Protein AF-A0A536YG59-F1 (afdb_monomer)

Nearest PDB structures (foldseek):
  2y84-assembly3_C  TM=4.758E-01  e=6.726E+00  Burkholderia sp. DNT
  5l9p-assembly2_B  TM=3.381E-01  e=6.726E+00  Agrobacterium tumefaciens str. B6

pLDDT: mean 89.94, std 10.47, range [50.78, 97.94]

Secondary structure (DSSP, 8-state):
-PPPPP-EEEE---GGGGGHHHHHHHHHHHTT---SEEEE-THHHHHHHHHHTT-HHHHHHHHHT--HHHHHTT--

Sequence (76 aa):
MPRKPKIGFVLGAGSARGWAHIGVLRALTEAGIKPDLIAGCSVGAFVGAAFSAGRLDQLEAWALSLDWKRVLKLAD

Radius of gyration: 14.24 Å; Cα contacts (8 Å, |Δi|>4): 76; chains: 1; bounding box: 31×24×48 Å

Mean predicted aligned error: 5.05 Å

Solvent-accessible surface area (backbone atoms only — not comparable to full-atom values): 4541 Å² total; per-residue (Å²): 130,86,78,79,85,82,38,73,44,77,32,59,62,47,66,84,66,20,60,55,54,58,58,54,54,49,55,35,46,76,72,69,53,67,64,80,43,74,48,46,35,70,47,12,28,54,52,47,51,30,50,75,68,74,37,47,70,62,50,49,57,51,59,74,65,62,44,72,75,56,56,58,70,71,66,120

Foldseek 3Di:
DDDDDAAEAEQEDDVLCSLCVLVVLVVCVVVVNDHPYYHYDDSSNVCSVCVVVVNSVVVNVVSVVDDPVNVVVVPD

Structure (mmCIF, N/CA/C/O backbone):
data_AF-A0A536YG59-F1
#
_entry.id   AF-A0A536YG59-F1
#
loop_
_atom_site.group_PDB
_atom_site.id
_atom_site.type_symbol
_atom_site.label_atom_id
_atom_site.label_alt_id
_atom_site.label_comp_id
_atom_site.label_asym_id
_atom_site.label_entity_id
_atom_site.label_seq_id
_atom_site.pdbx_PDB_ins_code
_atom_site.Cartn_x
_atom_site.Cartn_y
_atom_site.Cartn_z
_atom_site.occupancy
_atom_site.B_iso_or_equiv
_atom_site.auth_seq_id
_atom_site.auth_comp_id
_atom_site.auth_asym_id
_atom_site.auth_atom_id
_atom_site.pdbx_PDB_model_num
ATOM 1 N N . MET A 1 1 ? -19.794 3.914 27.157 1.00 61.75 1 MET A N 1
ATOM 2 C CA . MET A 1 1 ? -19.288 2.833 26.280 1.00 61.75 1 MET A CA 1
ATOM 3 C C . MET A 1 1 ? -17.837 3.137 25.938 1.00 61.75 1 MET A C 1
ATOM 5 O O . MET A 1 1 ? -17.567 4.295 25.625 1.00 61.75 1 MET A O 1
ATOM 9 N N . PRO A 1 2 ? -16.902 2.178 26.039 1.00 72.81 2 PRO A N 1
ATOM 10 C CA . PRO A 1 2 ? -15.528 2.401 25.599 1.00 72.81 2 PRO A CA 1
ATOM 11 C C . PRO A 1 2 ? -15.512 2.723 24.098 1.00 72.81 2 PRO A C 1
ATOM 13 O O . PRO A 1 2 ? -16.261 2.135 23.316 1.00 72.81 2 PRO A O 1
ATOM 16 N N . ARG A 1 3 ? -14.705 3.709 23.698 1.00 83.06 3 ARG A N 1
ATOM 17 C CA . ARG A 1 3 ? -14.587 4.128 22.296 1.00 83.06 3 ARG A CA 1
ATOM 18 C C . ARG A 1 3 ? -13.931 3.003 21.491 1.00 83.06 3 ARG A C 1
ATOM 20 O O . ARG A 1 3 ? -12.904 2.480 21.917 1.00 83.06 3 ARG A O 1
ATOM 27 N N . LYS A 1 4 ? -14.493 2.658 20.327 1.00 85.81 4 LYS A N 1
ATOM 28 C CA . LYS A 1 4 ? -13.848 1.722 19.395 1.00 85.81 4 LYS A CA 1
ATOM 29 C C . LYS A 1 4 ? -12.466 2.283 19.003 1.00 85.81 4 LYS A C 1
ATOM 31 O O . LYS A 1 4 ? -12.405 3.467 18.651 1.00 85.81 4 LYS A O 1
ATOM 36 N N . PRO A 1 5 ? -11.380 1.490 19.072 1.00 89.94 5 PRO A N 1
ATOM 37 C CA . PRO A 1 5 ? -10.065 1.931 18.623 1.00 89.94 5 PRO A CA 1
ATOM 38 C C . PRO A 1 5 ? -10.113 2.323 17.147 1.00 89.94 5 PRO A C 1
ATOM 40 O O . PRO A 1 5 ? -10.733 1.618 16.350 1.00 89.94 5 PRO A O 1
ATOM 43 N N . LYS A 1 6 ? -9.463 3.437 16.802 1.00 95.25 6 LYS A N 1
ATOM 44 C CA . LYS A 1 6 ? -9.264 3.821 15.404 1.00 95.25 6 LYS A CA 1
ATOM 45 C C . LYS A 1 6 ? -8.010 3.155 14.855 1.00 95.25 6 LYS A C 1
ATOM 47 O O . LYS A 1 6 ? -7.003 3.090 15.559 1.00 95.25 6 LYS A O 1
ATOM 52 N N . ILE A 1 7 ? -8.062 2.707 13.609 1.00 95.69 7 ILE A N 1
ATOM 53 C CA . ILE A 1 7 ? -6.950 2.043 12.924 1.00 95.69 7 ILE A CA 1
ATOM 54 C C . ILE A 1 7 ? -6.415 2.970 11.835 1.00 95.69 7 ILE A C 1
ATOM 56 O O . ILE A 1 7 ? -7.171 3.477 11.011 1.00 95.69 7 ILE A O 1
ATOM 60 N N . GLY A 1 8 ? -5.104 3.204 11.827 1.00 96.69 8 GLY A N 1
ATOM 61 C CA . GLY A 1 8 ? -4.427 3.977 10.788 1.00 96.69 8 GLY A CA 1
ATOM 62 C C . GLY A 1 8 ? -3.492 3.095 9.971 1.00 96.69 8 GLY A C 1
ATOM 63 O O . GLY A 1 8 ? -2.717 2.336 10.550 1.00 96.69 8 GLY A O 1
ATOM 64 N N . PHE A 1 9 ? -3.531 3.207 8.644 1.00 97.69 9 PHE A N 1
ATOM 65 C CA . PHE A 1 9 ? -2.527 2.601 7.764 1.00 97.69 9 PHE A CA 1
ATOM 66 C C . PHE A 1 9 ? -1.498 3.650 7.342 1.00 97.69 9 PHE A C 1
ATOM 68 O O . PHE A 1 9 ? -1.860 4.736 6.889 1.00 97.69 9 PHE A O 1
ATOM 75 N N . VAL A 1 10 ? -0.210 3.324 7.485 1.00 97.25 10 VAL A N 1
ATOM 76 C CA . VAL A 1 10 ? 0.908 4.209 7.129 1.00 97.25 10 VAL A CA 1
ATOM 77 C C . VAL A 1 10 ? 1.773 3.520 6.077 1.00 97.25 10 VAL A C 1
ATOM 79 O O . VAL A 1 10 ? 2.403 2.502 6.351 1.00 97.25 10 VAL A O 1
ATOM 82 N N . LEU A 1 11 ? 1.789 4.073 4.864 1.00 97.19 11 LEU A N 1
ATOM 83 C CA . LEU A 1 11 ? 2.422 3.477 3.687 1.00 97.19 11 LEU A CA 1
ATOM 84 C C . LEU A 1 11 ? 3.699 4.243 3.316 1.00 97.19 11 LEU A C 1
ATOM 86 O O . LEU A 1 11 ? 3.656 5.359 2.792 1.00 97.19 11 LEU A O 1
ATOM 90 N N . GLY A 1 12 ? 4.857 3.642 3.588 1.00 95.12 12 GLY A N 1
ATOM 91 C CA . GLY A 1 12 ? 6.159 4.237 3.272 1.00 95.12 12 GLY A CA 1
ATOM 92 C C . GLY A 1 12 ? 6.448 4.348 1.767 1.00 95.12 12 GLY A C 1
ATOM 93 O O . GLY A 1 12 ? 5.792 3.714 0.937 1.00 9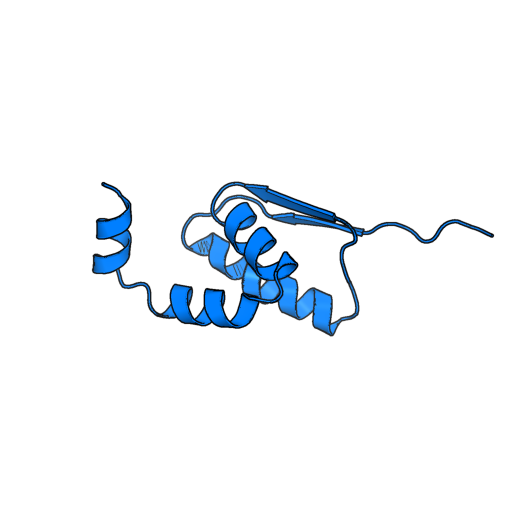5.12 12 GLY A O 1
ATOM 94 N N . ALA A 1 13 ? 7.476 5.124 1.416 1.00 91.88 13 ALA A N 1
ATOM 95 C CA . ALA A 1 13 ? 8.041 5.132 0.066 1.00 91.88 13 ALA A CA 1
ATOM 96 C C . ALA A 1 13 ? 8.793 3.817 -0.229 1.00 91.88 13 ALA A C 1
ATOM 98 O O . ALA A 1 13 ? 9.156 3.079 0.686 1.00 91.88 13 ALA A O 1
ATOM 99 N N . GLY A 1 14 ? 9.053 3.513 -1.503 1.00 81.88 14 GLY A N 1
ATOM 100 C CA . GLY A 1 14 ? 9.756 2.271 -1.859 1.00 81.88 14 GLY A CA 1
ATOM 101 C C . GLY A 1 14 ? 9.998 2.033 -3.348 1.00 81.88 14 GLY A C 1
ATOM 102 O O . GLY A 1 14 ? 10.328 0.908 -3.728 1.00 81.88 14 GLY A O 1
ATOM 103 N N . SER A 1 15 ? 9.820 3.060 -4.189 1.00 83.12 15 SER A N 1
ATOM 104 C CA . SER A 1 15 ? 9.936 2.976 -5.654 1.00 83.12 15 SER A CA 1
ATOM 105 C C . SER A 1 15 ? 9.210 1.734 -6.202 1.00 83.12 15 SER A C 1
ATOM 107 O O . SER A 1 15 ? 8.055 1.508 -5.849 1.00 83.12 15 SER A O 1
ATOM 109 N N . ALA A 1 16 ? 9.876 0.882 -6.991 1.00 84.81 16 ALA A N 1
ATOM 110 C CA . ALA A 1 16 ? 9.275 -0.329 -7.553 1.00 84.81 16 ALA A CA 1
ATOM 111 C C . ALA A 1 16 ? 8.768 -1.330 -6.495 1.00 84.81 16 ALA A C 1
ATOM 113 O O . ALA A 1 16 ? 7.755 -1.987 -6.706 1.00 84.81 16 ALA A O 1
ATOM 114 N N . ARG A 1 17 ? 9.421 -1.432 -5.329 1.00 86.88 17 ARG A N 1
ATOM 115 C CA . ARG A 1 17 ? 8.962 -2.326 -4.248 1.00 86.88 17 ARG A CA 1
ATOM 116 C C . ARG A 1 17 ? 7.734 -1.781 -3.519 1.00 86.88 17 ARG A C 1
ATOM 118 O O . ARG A 1 17 ? 7.035 -2.543 -2.862 1.00 86.88 17 ARG A O 1
ATOM 125 N N . GLY A 1 18 ? 7.444 -0.486 -3.664 1.00 89.44 18 GLY A N 1
ATOM 126 C CA . GLY A 1 18 ? 6.271 0.153 -3.069 1.00 89.44 18 GLY A CA 1
ATOM 127 C C . GLY A 1 18 ? 4.940 -0.400 -3.589 1.00 89.44 18 GLY A C 1
ATOM 128 O O . GLY A 1 18 ? 3.940 -0.303 -2.885 1.00 89.44 18 GLY A O 1
ATOM 129 N N . TRP A 1 19 ? 4.915 -1.042 -4.764 1.00 93.00 19 TRP A N 1
ATOM 130 C CA . TRP A 1 19 ? 3.706 -1.693 -5.285 1.00 93.00 19 TRP A CA 1
ATOM 131 C C . TRP A 1 19 ? 3.209 -2.841 -4.397 1.00 93.00 19 TRP A C 1
ATOM 133 O O . TRP A 1 19 ? 2.015 -3.130 -4.397 1.00 93.00 19 TRP A O 1
ATOM 143 N N . ALA A 1 20 ? 4.07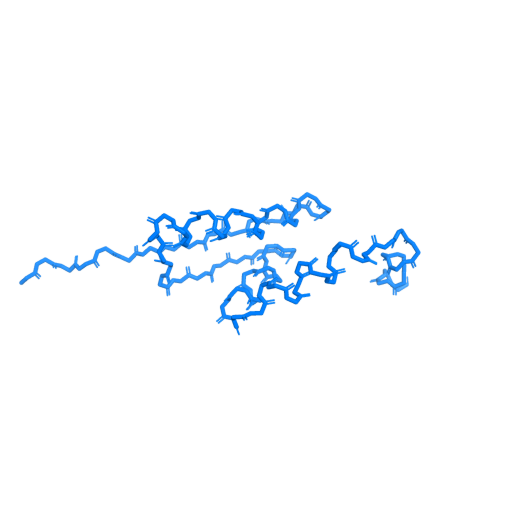7 -3.428 -3.562 1.00 94.25 20 ALA A N 1
ATOM 144 C CA . ALA A 1 20 ? 3.689 -4.448 -2.587 1.00 94.25 20 ALA A CA 1
ATOM 145 C C . ALA A 1 20 ? 2.624 -3.958 -1.584 1.00 94.25 20 ALA A C 1
ATOM 147 O O . ALA A 1 20 ? 1.873 -4.773 -1.047 1.00 94.25 20 ALA A O 1
ATOM 148 N N . HIS A 1 21 ? 2.498 -2.639 -1.376 1.00 96.50 21 HIS A N 1
ATOM 149 C CA . HIS A 1 21 ? 1.431 -2.054 -0.554 1.00 96.50 21 HIS A CA 1
ATOM 150 C C . HIS A 1 21 ? 0.029 -2.450 -1.034 1.00 96.50 21 HIS A C 1
ATOM 152 O O . HIS A 1 21 ? -0.865 -2.588 -0.207 1.00 96.50 21 HIS A O 1
ATOM 158 N N . ILE A 1 22 ? -0.168 -2.692 -2.337 1.00 96.38 22 ILE A N 1
ATOM 159 C CA . ILE A 1 22 ? -1.445 -3.171 -2.895 1.00 96.38 22 ILE A CA 1
ATOM 160 C C . ILE A 1 22 ? -1.838 -4.507 -2.248 1.00 96.38 22 ILE A C 1
ATOM 162 O O . ILE A 1 22 ? -2.936 -4.637 -1.708 1.00 96.38 22 ILE A O 1
ATOM 166 N N . GLY A 1 23 ? -0.917 -5.476 -2.236 1.00 96.44 23 GLY A N 1
ATOM 167 C CA . GLY A 1 23 ? -1.148 -6.793 -1.640 1.00 96.44 23 GLY A CA 1
ATOM 168 C C . GLY A 1 23 ? -1.354 -6.730 -0.126 1.00 96.44 23 GLY A C 1
ATOM 169 O O . GLY A 1 23 ? -2.261 -7.372 0.397 1.00 96.44 23 GLY A O 1
ATOM 170 N N . VAL A 1 24 ? -0.576 -5.899 0.578 1.00 96.75 24 VAL A N 1
ATOM 171 C CA . VAL A 1 24 ? -0.734 -5.687 2.031 1.00 96.75 24 VAL A CA 1
ATOM 172 C C . VAL A 1 24 ? -2.132 -5.161 2.361 1.00 96.75 24 VAL A C 1
ATOM 174 O O . VAL A 1 24 ? -2.791 -5.673 3.264 1.00 96.75 24 VAL A O 1
ATOM 177 N N . LEU A 1 25 ? -2.613 -4.166 1.614 1.00 97.19 25 LEU A N 1
ATOM 178 C CA . LEU A 1 25 ? -3.933 -3.578 1.836 1.00 97.19 25 LEU A CA 1
ATOM 179 C C . LEU A 1 25 ? -5.070 -4.571 1.568 1.00 97.19 25 LEU A C 1
ATOM 181 O O . LEU A 1 25 ? -6.051 -4.577 2.317 1.00 97.19 25 LEU A O 1
ATOM 185 N N . ARG A 1 26 ? -4.935 -5.432 0.549 1.00 96.38 26 ARG A N 1
ATOM 186 C CA . ARG A 1 26 ? -5.888 -6.528 0.303 1.00 96.38 26 ARG A CA 1
ATOM 187 C C . ARG A 1 26 ? -5.917 -7.506 1.466 1.00 96.38 26 ARG A C 1
ATOM 189 O O . ARG A 1 26 ? -6.982 -7.709 2.037 1.00 96.38 26 ARG A O 1
ATOM 196 N N . ALA A 1 27 ? -4.756 -8.016 1.872 1.00 97.94 27 ALA A N 1
ATOM 197 C CA . ALA A 1 27 ? -4.653 -8.994 2.951 1.00 97.94 27 ALA A CA 1
ATOM 198 C C . ALA A 1 27 ? -5.250 -8.467 4.267 1.00 97.94 27 ALA A C 1
ATOM 200 O O . ALA A 1 27 ? -5.991 -9.173 4.948 1.00 97.94 27 ALA A O 1
ATOM 201 N N . LEU A 1 28 ? -4.991 -7.198 4.606 1.00 96.94 28 LEU A N 1
ATOM 202 C CA . LEU A 1 28 ? -5.591 -6.557 5.780 1.00 96.94 28 LEU A CA 1
ATOM 203 C C . LEU A 1 28 ? -7.117 -6.450 5.657 1.00 96.94 28 LEU A C 1
ATOM 205 O O . LEU A 1 28 ? -7.835 -6.767 6.605 1.00 96.94 28 LEU A O 1
ATOM 209 N N . THR A 1 29 ? -7.620 -6.050 4.487 1.00 94.31 29 THR A N 1
ATOM 210 C CA . THR A 1 29 ? -9.063 -5.894 4.249 1.00 94.31 29 THR A CA 1
ATOM 211 C C . THR A 1 29 ? -9.794 -7.238 4.267 1.00 94.31 29 THR A C 1
ATOM 213 O O . THR A 1 29 ? -10.872 -7.331 4.855 1.00 94.31 29 THR A O 1
ATOM 216 N N . GLU A 1 30 ? -9.203 -8.278 3.677 1.00 96.81 30 GLU A N 1
ATOM 217 C CA . GLU A 1 30 ? -9.694 -9.664 3.698 1.00 96.81 30 GLU A CA 1
ATOM 218 C C . GLU A 1 30 ? -9.724 -10.231 5.122 1.00 96.81 30 GLU A C 1
ATOM 220 O O . GLU A 1 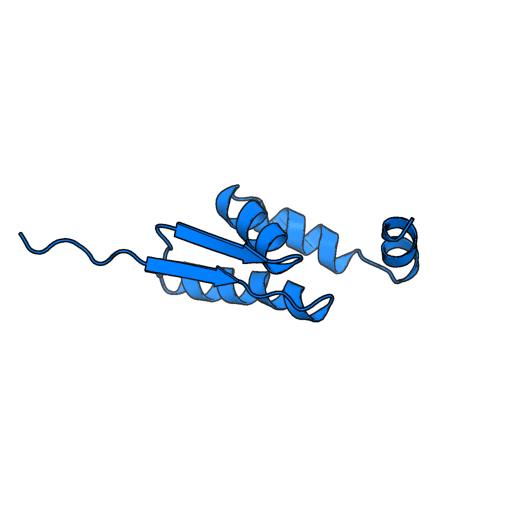30 ? -10.678 -10.907 5.498 1.00 96.81 30 GLU A O 1
ATOM 225 N N . ALA A 1 31 ? -8.747 -9.866 5.959 1.00 97.19 31 ALA A N 1
ATOM 226 C CA . ALA A 1 31 ? -8.735 -10.178 7.388 1.00 97.19 31 ALA A CA 1
ATOM 227 C C . ALA A 1 31 ? -9.730 -9.338 8.222 1.00 97.19 31 ALA A C 1
ATOM 229 O O . ALA A 1 31 ? -9.772 -9.458 9.447 1.00 97.19 31 ALA A O 1
ATOM 230 N N . GLY A 1 32 ? -10.524 -8.463 7.594 1.00 95.88 32 GLY A N 1
ATOM 231 C CA . GLY A 1 32 ? -11.499 -7.602 8.268 1.00 95.88 32 GLY A CA 1
ATOM 232 C C . GLY A 1 32 ? -10.898 -6.370 8.956 1.00 95.88 32 GLY A C 1
ATOM 233 O O . GLY A 1 32 ? -11.619 -5.640 9.642 1.00 95.88 32 GLY A O 1
ATOM 234 N N . ILE A 1 33 ? -9.606 -6.098 8.761 1.00 95.88 33 ILE A N 1
ATOM 235 C CA . ILE A 1 33 ? -8.908 -4.935 9.313 1.00 95.88 33 ILE A CA 1
ATOM 236 C C . ILE A 1 33 ? -9.067 -3.774 8.331 1.00 95.88 33 ILE A C 1
ATOM 238 O O . ILE A 1 33 ? -8.464 -3.754 7.260 1.00 95.88 33 ILE A O 1
ATOM 242 N N . LYS A 1 34 ? -9.885 -2.786 8.702 1.00 94.50 34 LYS A N 1
ATOM 243 C CA . LYS A 1 34 ? -10.155 -1.601 7.877 1.00 94.50 34 LYS A CA 1
ATOM 244 C C . LYS A 1 34 ? -9.617 -0.343 8.557 1.00 94.50 34 LYS A C 1
ATOM 246 O O . LYS A 1 34 ? -9.852 -0.182 9.756 1.00 94.50 34 LYS A O 1
ATOM 251 N N . PRO A 1 35 ? -8.924 0.541 7.825 1.00 95.88 35 PRO A N 1
ATOM 252 C CA . PRO A 1 35 ? -8.413 1.778 8.386 1.00 95.88 35 PRO A CA 1
ATOM 253 C C . PRO A 1 35 ? -9.516 2.838 8.467 1.00 95.88 35 PRO A C 1
ATOM 255 O O . PRO A 1 35 ? -10.356 2.952 7.578 1.00 95.88 35 PRO A O 1
ATOM 258 N N . ASP A 1 36 ? -9.460 3.663 9.504 1.00 96.19 36 ASP A N 1
ATOM 259 C CA . ASP A 1 36 ? -10.178 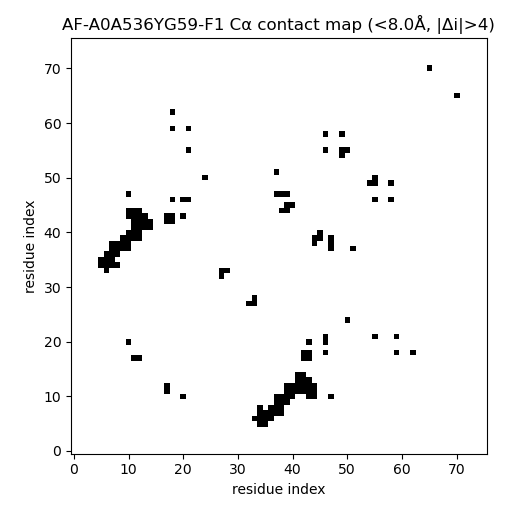4.935 9.602 1.00 96.19 36 ASP A CA 1
ATOM 260 C C . ASP A 1 36 ? -9.378 6.088 8.972 1.00 96.19 36 ASP A C 1
ATOM 262 O O . ASP A 1 36 ? -9.942 7.126 8.629 1.00 96.19 36 ASP A O 1
ATOM 266 N N . LEU A 1 37 ? -8.055 5.930 8.857 1.00 96.31 37 LEU A N 1
ATOM 267 C CA . LEU A 1 37 ? -7.139 6.920 8.295 1.00 96.31 37 LEU A CA 1
ATOM 268 C C . LEU A 1 37 ? -6.036 6.235 7.488 1.00 96.31 37 LEU A C 1
ATOM 270 O O . LEU A 1 37 ? -5.510 5.199 7.896 1.00 96.31 37 LEU A O 1
ATOM 274 N N . ILE A 1 38 ? -5.638 6.859 6.381 1.00 97.44 38 ILE A N 1
ATOM 275 C CA . ILE A 1 38 ? -4.497 6.423 5.577 1.00 97.44 38 ILE A CA 1
ATOM 276 C C . ILE A 1 38 ? -3.544 7.595 5.393 1.00 97.44 38 ILE A C 1
ATOM 278 O O . ILE A 1 38 ? -3.957 8.693 5.027 1.00 97.44 38 ILE A O 1
ATOM 282 N N . ALA A 1 39 ? -2.263 7.348 5.639 1.00 97.12 39 ALA A N 1
ATOM 283 C CA . ALA A 1 39 ? -1.177 8.262 5.325 1.00 97.12 39 ALA A CA 1
ATOM 284 C C . ALA A 1 39 ? -0.161 7.541 4.438 1.00 97.12 39 ALA A C 1
ATOM 286 O O . ALA A 1 39 ? 0.084 6.346 4.610 1.00 97.12 39 ALA A O 1
ATOM 287 N N . GLY A 1 40 ? 0.462 8.254 3.502 1.00 96.31 40 GLY A N 1
ATOM 288 C CA . GLY A 1 40 ? 1.491 7.656 2.662 1.00 96.31 40 GLY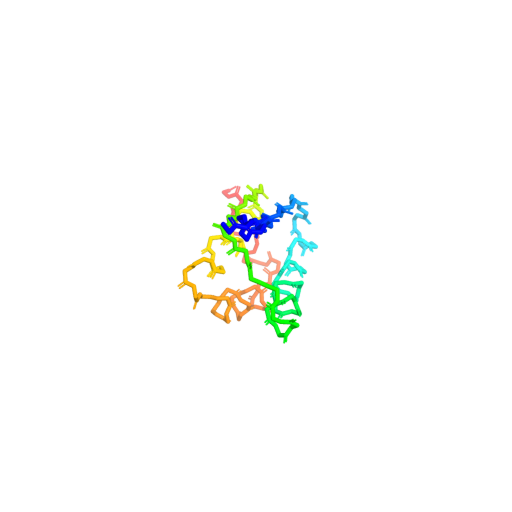 A CA 1
ATOM 289 C C . GLY A 1 40 ? 2.473 8.661 2.081 1.00 96.31 40 GLY A C 1
ATOM 290 O O . GLY A 1 40 ? 2.202 9.858 2.048 1.00 96.31 40 GLY A O 1
ATOM 291 N N . CYS A 1 41 ? 3.618 8.157 1.617 1.00 96.31 41 CYS A N 1
ATOM 292 C CA . CYS A 1 41 ? 4.671 8.940 0.968 1.00 96.31 41 CYS A CA 1
ATOM 293 C C . CYS A 1 41 ? 5.042 8.338 -0.399 1.00 96.31 41 CYS A C 1
ATOM 295 O O . CYS A 1 41 ? 5.229 7.125 -0.511 1.00 96.31 41 CYS A O 1
ATOM 297 N N . SER A 1 42 ? 5.169 9.177 -1.438 1.00 93.62 42 SER A N 1
ATOM 298 C CA . SER A 1 42 ? 5.513 8.762 -2.812 1.00 93.62 42 SER A CA 1
ATOM 299 C C . SER A 1 42 ? 4.585 7.636 -3.316 1.00 93.62 42 SER A C 1
ATOM 301 O O . SER A 1 42 ? 3.366 7.801 -3.292 1.00 93.62 42 SER A O 1
ATOM 303 N N . VAL A 1 43 ? 5.119 6.477 -3.716 1.00 93.44 43 VAL A N 1
ATOM 304 C CA . VAL A 1 43 ? 4.325 5.305 -4.134 1.00 93.44 43 VAL A CA 1
ATOM 305 C C . VAL A 1 43 ? 3.311 4.889 -3.065 1.00 93.44 43 VAL A C 1
ATOM 307 O O . VAL A 1 43 ? 2.175 4.572 -3.402 1.00 93.44 43 VAL A O 1
ATOM 310 N N . GLY A 1 44 ? 3.663 4.963 -1.778 1.00 95.75 44 GLY A N 1
ATOM 311 C CA . GLY A 1 44 ? 2.730 4.677 -0.687 1.00 95.75 44 GLY A CA 1
ATOM 312 C C . GLY A 1 44 ? 1.561 5.665 -0.624 1.00 95.75 44 GLY A C 1
ATOM 313 O O . GLY A 1 44 ? 0.433 5.255 -0.363 1.00 95.75 44 GLY A O 1
ATOM 314 N N . ALA A 1 45 ? 1.791 6.948 -0.932 1.00 95.94 45 ALA A N 1
ATOM 315 C CA . ALA A 1 45 ? 0.716 7.940 -1.037 1.00 95.94 45 ALA A CA 1
ATOM 316 C C . ALA A 1 45 ? -0.216 7.615 -2.209 1.00 95.94 45 ALA A C 1
ATOM 318 O O . ALA A 1 45 ? -1.436 7.655 -2.062 1.00 95.94 45 ALA A O 1
ATOM 319 N N . PHE A 1 46 ? 0.358 7.245 -3.356 1.00 94.38 46 PHE A N 1
ATOM 320 C CA . PHE A 1 46 ? -0.405 6.914 -4.555 1.00 94.38 46 PHE A CA 1
ATOM 321 C C . PHE A 1 46 ? -1.265 5.657 -4.364 1.00 94.38 46 PHE A C 1
ATOM 323 O O . PHE A 1 46 ? -2.464 5.675 -4.644 1.00 94.38 46 PHE A O 1
ATOM 330 N N . VAL A 1 47 ? -0.685 4.595 -3.794 1.00 96.81 47 VAL A N 1
ATOM 331 C CA . VAL A 1 47 ? -1.414 3.367 -3.446 1.00 96.81 47 VAL A CA 1
ATOM 332 C C . VAL A 1 47 ? -2.490 3.645 -2.392 1.00 96.81 47 VAL A C 1
ATOM 334 O O . VAL A 1 47 ? -3.628 3.208 -2.552 1.00 96.81 47 VAL A O 1
ATOM 337 N N . GLY A 1 48 ? -2.171 4.415 -1.346 1.00 96.88 48 GLY A N 1
ATOM 338 C CA . GLY A 1 48 ? -3.130 4.780 -0.301 1.00 96.88 48 GLY A CA 1
ATOM 339 C C . GLY A 1 48 ? -4.317 5.594 -0.827 1.00 96.88 48 GLY A C 1
ATOM 340 O O . GLY A 1 48 ? -5.459 5.355 -0.426 1.00 96.88 48 GLY A O 1
ATOM 341 N N . ALA A 1 49 ? -4.074 6.506 -1.772 1.00 96.75 49 ALA A N 1
ATOM 342 C CA . ALA A 1 49 ? -5.123 7.269 -2.441 1.00 96.75 49 ALA A CA 1
ATOM 343 C C . ALA A 1 49 ? -6.029 6.361 -3.288 1.00 96.75 49 ALA A C 1
ATOM 345 O O . ALA A 1 49 ? -7.252 6.431 -3.169 1.00 96.75 49 ALA A O 1
ATOM 346 N N . ALA A 1 50 ? -5.447 5.459 -4.088 1.00 97.12 50 ALA A N 1
ATOM 347 C CA . ALA A 1 50 ? -6.215 4.503 -4.884 1.00 97.12 50 ALA A CA 1
ATOM 348 C C . ALA A 1 50 ? -7.050 3.554 -4.013 1.00 97.12 50 ALA A C 1
ATOM 350 O O . ALA A 1 50 ? -8.205 3.285 -4.342 1.00 97.12 50 ALA A O 1
ATOM 351 N N . PHE A 1 51 ? -6.503 3.088 -2.886 1.00 97.38 51 PHE A N 1
ATOM 352 C CA . PHE A 1 51 ? -7.247 2.290 -1.913 1.00 97.38 51 PHE A CA 1
ATOM 353 C C . PHE A 1 51 ? -8.446 3.055 -1.354 1.00 97.38 51 PHE A C 1
ATOM 355 O O . PHE A 1 51 ? -9.566 2.552 -1.386 1.00 97.38 51 PHE A O 1
ATOM 362 N N . SER A 1 52 ? -8.224 4.294 -0.910 1.00 96.19 52 SER A N 1
ATOM 363 C CA . SER A 1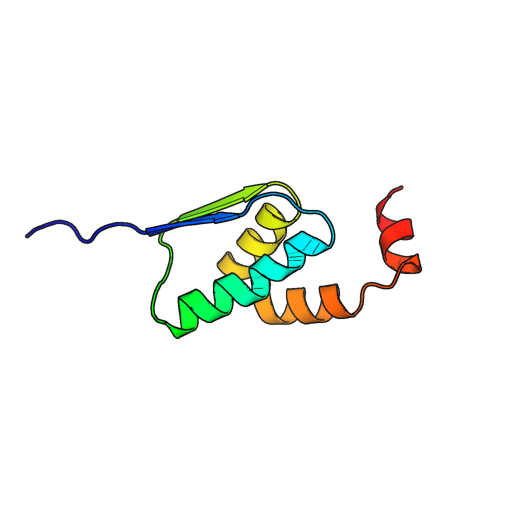 52 ? -9.276 5.155 -0.350 1.00 96.19 52 SER A CA 1
ATOM 364 C C . SER A 1 52 ? -10.385 5.453 -1.365 1.00 96.19 52 SER A C 1
ATOM 366 O O . SER A 1 52 ? -11.542 5.611 -0.991 1.00 96.19 52 SER A O 1
ATOM 368 N N . ALA A 1 53 ? -10.039 5.498 -2.653 1.00 96.62 53 ALA A N 1
ATOM 369 C CA . ALA A 1 53 ? -10.971 5.712 -3.754 1.00 96.62 53 ALA A CA 1
ATOM 370 C C . ALA A 1 53 ? -11.674 4.430 -4.248 1.00 96.62 53 ALA A C 1
ATOM 372 O O . ALA A 1 53 ? -12.492 4.512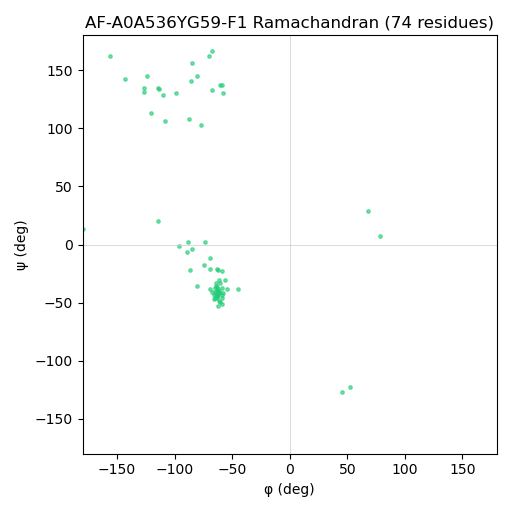 -5.163 1.00 96.62 53 ALA A O 1
ATOM 373 N N . GLY A 1 54 ? -11.348 3.246 -3.711 1.00 96.06 54 GLY A N 1
ATOM 374 C CA . GLY A 1 54 ? -11.880 1.969 -4.206 1.00 96.06 54 GLY A CA 1
ATOM 375 C C . GLY A 1 54 ? -11.368 1.590 -5.602 1.00 96.06 54 GLY A C 1
ATOM 376 O O . GLY A 1 54 ? -12.065 0.937 -6.371 1.00 96.06 54 GLY A O 1
ATOM 377 N N . ARG A 1 55 ? -10.161 2.038 -5.966 1.00 97.12 55 ARG A N 1
ATOM 378 C CA . ARG A 1 55 ? -9.562 1.889 -7.308 1.00 97.12 55 ARG A CA 1
ATOM 379 C C . ARG A 1 55 ? -8.327 0.987 -7.309 1.00 97.12 55 ARG A C 1
ATOM 381 O O . ARG A 1 55 ? -7.510 1.067 -8.224 1.00 97.12 55 ARG A O 1
ATOM 388 N N . LEU A 1 56 ? -8.179 0.142 -6.288 1.00 95.19 56 LEU A N 1
ATOM 389 C CA . LEU A 1 56 ? -6.985 -0.680 -6.099 1.00 95.19 56 LEU A CA 1
ATOM 390 C C . LEU A 1 56 ? -6.745 -1.647 -7.271 1.00 95.19 56 LEU A C 1
ATOM 392 O O . LEU A 1 56 ? -5.617 -1.746 -7.738 1.00 95.19 56 LEU A O 1
ATOM 396 N N . ASP A 1 57 ? -7.803 -2.271 -7.801 1.00 95.38 57 ASP A N 1
ATOM 397 C CA . ASP A 1 57 ? -7.713 -3.195 -8.945 1.00 95.38 57 ASP A CA 1
ATOM 398 C C . ASP A 1 57 ? -7.167 -2.501 -10.203 1.00 95.38 57 ASP A C 1
ATOM 400 O O . ASP A 1 57 ? -6.327 -3.035 -10.924 1.00 95.38 57 ASP A O 1
ATOM 404 N N . GLN A 1 58 ? -7.629 -1.275 -10.463 1.00 95.44 58 GLN A N 1
ATOM 405 C CA . GLN A 1 58 ? -7.184 -0.500 -11.621 1.00 95.44 58 GLN A CA 1
ATOM 406 C C . GLN A 1 58 ? -5.731 -0.058 -11.472 1.00 95.44 58 GLN A C 1
ATOM 408 O O . GLN A 1 58 ? -4.980 -0.069 -12.448 1.00 95.44 58 GLN A O 1
ATOM 413 N N . LEU A 1 59 ? -5.335 0.316 -10.252 1.00 94.56 59 LEU A N 1
ATOM 414 C CA . LEU A 1 59 ? -3.950 0.651 -9.958 1.00 94.56 59 LEU A CA 1
ATOM 415 C C . LEU A 1 59 ? -3.038 -0.566 -10.137 1.00 94.56 59 LEU A C 1
ATOM 417 O O . LEU A 1 59 ? -1.965 -0.430 -10.714 1.00 94.56 59 LEU A O 1
ATOM 421 N N . GLU A 1 60 ? -3.464 -1.740 -9.676 1.00 94.00 60 GLU A N 1
ATOM 422 C CA . GLU A 1 60 ? -2.721 -2.991 -9.831 1.00 94.00 60 GLU A CA 1
ATOM 423 C C . GLU A 1 60 ? -2.530 -3.352 -11.306 1.00 94.00 60 GLU A C 1
ATOM 425 O O . GLU A 1 60 ? -1.401 -3.578 -11.739 1.00 94.00 60 GLU A O 1
ATOM 430 N N . ALA A 1 61 ? -3.600 -3.308 -12.104 1.00 93.62 61 ALA A N 1
ATOM 431 C CA . ALA A 1 61 ? -3.521 -3.551 -13.542 1.00 93.62 61 ALA A CA 1
ATOM 432 C C . ALA A 1 61 ? -2.570 -2.568 -14.244 1.00 93.62 61 ALA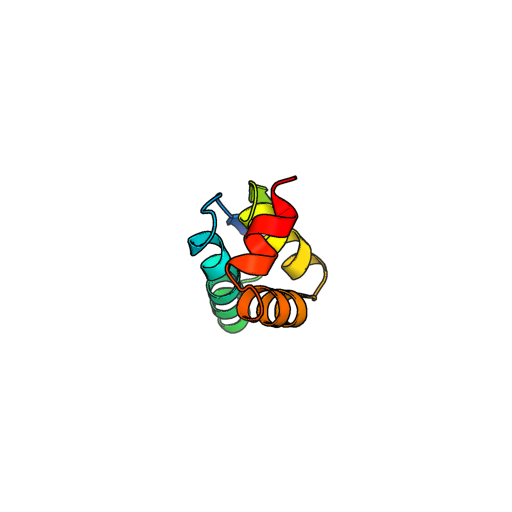 A C 1
ATOM 434 O O . ALA A 1 61 ? -1.751 -2.968 -15.073 1.00 93.62 61 ALA A O 1
ATOM 435 N N . TRP A 1 62 ? -2.641 -1.280 -13.893 1.00 91.06 62 TRP A N 1
ATOM 436 C CA . TRP A 1 62 ? -1.716 -0.282 -14.421 1.00 91.06 62 TRP A CA 1
ATOM 437 C C . TRP A 1 62 ? -0.270 -0.572 -13.996 1.00 91.06 62 TRP A C 1
ATOM 439 O O . TRP A 1 62 ? 0.612 -0.570 -14.856 1.00 91.06 62 TRP A O 1
ATOM 449 N N . ALA A 1 63 ? -0.029 -0.887 -12.720 1.00 88.88 63 ALA A N 1
ATOM 450 C CA . ALA A 1 63 ? 1.301 -1.164 -12.181 1.00 88.88 63 ALA A CA 1
ATOM 451 C C . ALA A 1 63 ? 1.944 -2.403 -12.824 1.00 88.88 63 ALA A C 1
ATOM 453 O O . ALA A 1 63 ? 3.125 -2.370 -13.158 1.00 88.88 63 ALA A O 1
ATOM 454 N N . LEU A 1 64 ? 1.166 -3.461 -13.071 1.00 89.56 64 LEU A N 1
ATOM 455 C CA . LEU A 1 64 ? 1.620 -4.664 -13.781 1.00 89.56 64 LEU A CA 1
ATOM 456 C C . LEU A 1 64 ? 1.902 -4.412 -15.271 1.00 89.56 64 LEU A C 1
ATOM 458 O O . LEU A 1 64 ? 2.652 -5.161 -15.887 1.00 89.56 64 LEU A O 1
ATOM 462 N N . SER A 1 65 ? 1.333 -3.351 -15.851 1.00 88.44 65 SER A N 1
ATOM 463 C CA . SER A 1 65 ? 1.574 -2.939 -17.242 1.00 88.44 65 SER A CA 1
ATOM 464 C C . SER A 1 65 ? 2.773 -1.991 -17.419 1.00 88.44 65 SER A C 1
ATOM 466 O O . SER A 1 65 ? 3.012 -1.481 -18.525 1.00 88.44 65 SER A O 1
ATOM 468 N N . LEU A 1 66 ? 3.484 -1.675 -16.330 1.00 83.06 66 LEU A N 1
ATOM 469 C CA . LEU A 1 66 ? 4.651 -0.801 -16.360 1.00 83.06 66 LEU A CA 1
ATOM 470 C C . LEU A 1 66 ? 5.867 -1.547 -16.905 1.00 83.06 66 LEU A C 1
ATOM 472 O O . LEU A 1 66 ? 6.562 -2.256 -16.185 1.00 83.06 66 LEU A O 1
ATOM 476 N N . ASP A 1 67 ? 6.190 -1.275 -18.164 1.00 78.12 67 ASP A N 1
ATOM 477 C CA . ASP A 1 67 ? 7.501 -1.596 -18.715 1.00 78.12 67 ASP A CA 1
ATOM 478 C C . ASP A 1 67 ? 8.506 -0.478 -18.416 1.00 78.12 67 ASP A C 1
ATOM 480 O O . ASP A 1 67 ? 8.146 0.699 -18.311 1.00 78.12 67 ASP A O 1
ATOM 484 N N . TRP A 1 68 ? 9.797 -0.819 -18.405 1.00 69.25 68 TRP A N 1
ATOM 485 C CA . TRP A 1 68 ? 10.915 0.134 -18.306 1.00 69.25 68 TRP A CA 1
ATOM 486 C C . TRP A 1 68 ? 10.756 1.357 -19.233 1.00 69.25 68 TRP A C 1
ATOM 488 O O . TRP A 1 68 ? 11.008 2.490 -18.830 1.00 69.25 68 TRP A O 1
ATOM 498 N N . LYS A 1 69 ? 10.239 1.151 -20.453 1.00 72.00 69 LYS A N 1
ATOM 499 C CA . LYS A 1 69 ? 9.967 2.225 -21.426 1.00 72.00 69 LYS A CA 1
ATOM 500 C C . LYS A 1 69 ? 8.897 3.221 -20.957 1.00 72.00 69 LYS A C 1
ATOM 502 O O . LYS A 1 69 ? 8.958 4.387 -21.330 1.00 72.00 69 LYS A O 1
ATOM 507 N N . ARG A 1 70 ? 7.899 2.776 -20.188 1.00 67.81 70 ARG A N 1
ATOM 508 C CA . ARG A 1 70 ? 6.849 3.637 -19.614 1.00 67.81 70 ARG A CA 1
ATOM 509 C C . ARG A 1 70 ? 7.331 4.344 -18.357 1.00 67.81 70 ARG A C 1
ATOM 511 O O . ARG A 1 70 ? 6.991 5.503 -18.176 1.00 67.81 70 ARG A O 1
ATOM 518 N N . VAL A 1 71 ? 8.155 3.683 -17.546 1.00 72.12 71 VAL A N 1
ATOM 519 C CA . VAL A 1 71 ? 8.782 4.302 -16.370 1.00 72.12 71 VAL A CA 1
ATOM 520 C C . VAL A 1 71 ? 9.693 5.459 -16.786 1.00 72.12 71 VAL A C 1
ATOM 522 O O . VAL A 1 71 ? 9.594 6.536 -16.213 1.00 72.12 71 VAL A O 1
ATOM 525 N N . LEU A 1 72 ? 10.501 5.281 -17.838 1.00 70.31 72 LEU A N 1
ATOM 526 C CA . LEU A 1 72 ? 1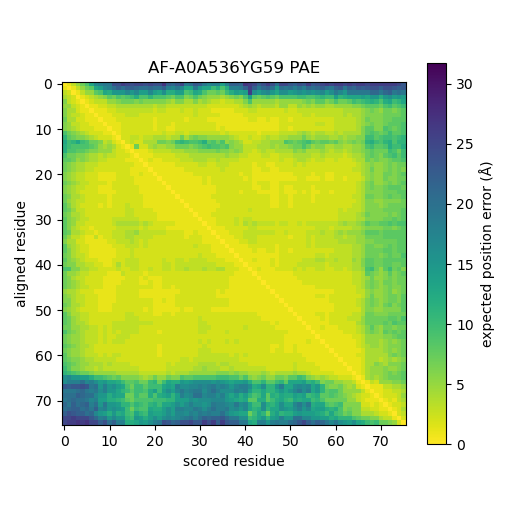1.330 6.354 -18.401 1.00 70.31 72 LEU A CA 1
ATOM 527 C C . LEU A 1 72 ? 10.515 7.566 -18.876 1.00 70.31 72 LEU A C 1
ATOM 529 O O . LEU A 1 72 ? 10.946 8.695 -18.693 1.00 70.31 72 LEU A O 1
ATOM 533 N N . LYS A 1 73 ? 9.324 7.353 -19.449 1.00 70.19 73 LYS A N 1
ATOM 534 C CA . LYS A 1 73 ? 8.441 8.446 -19.901 1.00 70.19 73 LYS A CA 1
ATOM 535 C C . LYS A 1 73 ? 7.830 9.269 -18.764 1.00 70.19 73 LYS A C 1
ATOM 537 O O . LYS A 1 73 ? 7.219 10.292 -19.039 1.00 70.19 73 LYS A O 1
ATOM 542 N N . LEU A 1 74 ? 7.935 8.805 -17.521 1.00 67.62 74 LEU A N 1
ATOM 543 C CA . LEU A 1 74 ? 7.420 9.501 -16.341 1.00 67.62 74 LEU A CA 1
ATOM 544 C C . LEU A 1 74 ? 8.502 10.328 -15.627 1.00 67.62 74 LEU A C 1
ATOM 546 O O . LEU A 1 74 ? 8.197 10.939 -14.608 1.00 67.62 74 LEU A O 1
ATOM 550 N N . ALA A 1 75 ? 9.746 10.309 -16.115 1.00 65.88 75 ALA A N 1
ATOM 551 C CA . ALA A 1 75 ? 10.879 10.971 -15.471 1.00 65.88 75 ALA A CA 1
ATOM 552 C C . ALA A 1 75 ? 11.101 12.436 -15.905 1.00 65.88 75 ALA A C 1
ATOM 554 O O . ALA A 1 75 ? 11.911 13.093 -15.259 1.00 65.88 75 ALA A O 1
ATOM 555 N N . ASP A 1 76 ? 10.349 12.924 -16.904 1.00 50.78 76 ASP A N 1
ATOM 556 C CA . ASP A 1 76 ? 10.686 14.089 -17.753 1.00 50.78 76 ASP A CA 1
ATOM 557 C C . ASP A 1 76 ? 12.049 13.959 -18.468 1.00 50.78 76 ASP A C 1
ATOM 559 O O . ASP A 1 76 ? 13.097 13.753 -17.813 1.00 50.78 76 ASP A O 1
#